Protein AF-A0A5C7N2Y9-F1 (afdb_monomer_lite)

Secondary structure (DSSP, 8-state):
-PPP--HHHHHHHHHHHHHHTTS-HHHHHHHHHHHHHHHHHHHHT--EEEE--BGGGTB-SEEEEHHHHHHHHT------TTS-HHHHHHHHHHHH--S------HHHHHHHHHHTTPEEEEEEE-SS-EEEEEE-

Sequence (136 aa):
MYKQKAPVREFVDDYVREKIAGMDYETAMAQCRQITELGKALSEQNIKLQIPAVDVLQIPEGEYDLQRFVYHFFAKIFWNNEFSFEDNAVINYDWYHPQDCTRHTIEEVRDWFTQNGLTINHEFVDFYGITVKGTF

pLDDT: mean 88.42, std 12.55, range [43.03, 98.38]

Structure (mmCIF, N/CA/C/O backbone):
data_AF-A0A5C7N2Y9-F1
#
_entry.id   AF-A0A5C7N2Y9-F1
#
loop_
_atom_site.group_PDB
_atom_site.id
_atom_site.type_symbol
_atom_site.label_atom_id
_atom_site.label_alt_id
_atom_site.label_comp_id
_atom_site.label_asym_id
_atom_site.label_entity_id
_atom_site.label_seq_id
_atom_site.pdbx_PDB_ins_code
_atom_site.Cartn_x
_atom_site.Cartn_y
_atom_site.Cartn_z
_atom_site.occupancy
_atom_site.B_iso_or_equiv
_atom_site.auth_seq_id
_atom_site.auth_comp_id
_atom_site.auth_asym_id
_atom_site.auth_atom_id
_atom_site.pdbx_PDB_model_num
ATOM 1 N N . MET A 1 1 ? 11.981 -8.379 -7.380 1.00 43.03 1 MET A N 1
ATOM 2 C CA . MET A 1 1 ? 10.714 -8.895 -7.961 1.00 43.03 1 MET A CA 1
ATOM 3 C C . MET A 1 1 ? 9.734 -9.134 -6.827 1.00 43.03 1 MET A C 1
ATOM 5 O O . MET A 1 1 ? 10.212 -9.541 -5.787 1.00 43.03 1 MET A O 1
ATOM 9 N N . TYR A 1 2 ? 8.436 -8.855 -6.967 1.00 43.50 2 TYR A N 1
ATOM 10 C CA . TYR A 1 2 ? 7.464 -8.929 -5.856 1.00 43.50 2 TYR A CA 1
ATOM 11 C C . TYR A 1 2 ? 6.733 -10.286 -5.788 1.00 43.50 2 TYR A C 1
ATOM 13 O O . TYR A 1 2 ? 6.445 -10.868 -6.830 1.00 43.50 2 TYR A O 1
ATOM 21 N N . LYS A 1 3 ? 6.392 -10.759 -4.578 1.00 47.62 3 LYS A N 1
ATOM 22 C CA . LYS A 1 3 ? 5.547 -11.948 -4.329 1.00 47.62 3 LYS A CA 1
ATOM 23 C C . LYS A 1 3 ? 4.065 -11.672 -4.638 1.00 47.62 3 LYS A C 1
ATOM 25 O O . LYS A 1 3 ? 3.596 -10.560 -4.391 1.00 47.62 3 LYS A O 1
ATOM 30 N N . GLN A 1 4 ? 3.335 -12.695 -5.097 1.00 53.53 4 GLN A N 1
ATOM 31 C CA . GLN A 1 4 ? 1.882 -12.647 -5.303 1.00 53.53 4 GLN A CA 1
ATOM 32 C C . GLN A 1 4 ? 1.142 -12.376 -3.976 1.00 53.53 4 GLN A C 1
ATOM 34 O O . GLN A 1 4 ? 1.381 -13.057 -2.972 1.00 53.53 4 GLN A O 1
ATOM 39 N N . LYS A 1 5 ? 0.291 -11.348 -3.953 1.00 62.28 5 LYS A N 1
ATOM 40 C CA . LYS A 1 5 ? -0.485 -10.897 -2.783 1.00 62.28 5 LYS A CA 1
ATOM 41 C C . LYS A 1 5 ? -1.933 -11.392 -2.848 1.00 62.28 5 LYS A C 1
ATOM 43 O O . LYS A 1 5 ? -2.341 -12.017 -3.820 1.00 62.28 5 LYS A O 1
ATOM 48 N N . ALA A 1 6 ? -2.718 -11.069 -1.814 1.00 72.25 6 ALA A N 1
ATOM 49 C CA . ALA A 1 6 ? -4.160 -11.300 -1.815 1.00 72.25 6 ALA A CA 1
ATOM 50 C C . ALA A 1 6 ? -4.801 -10.720 -3.097 1.00 72.25 6 ALA A C 1
ATOM 52 O O . ALA A 1 6 ? -4.480 -9.587 -3.472 1.00 72.25 6 ALA A O 1
ATOM 53 N N . PRO A 1 7 ? -5.717 -11.449 -3.758 1.00 78.06 7 PRO A N 1
ATOM 54 C CA . PRO A 1 7 ? -6.189 -11.109 -5.103 1.00 78.06 7 PRO A CA 1
ATOM 55 C C . PRO A 1 7 ? -6.848 -9.726 -5.190 1.00 78.06 7 PRO A C 1
ATOM 57 O O . PRO A 1 7 ? -6.655 -9.003 -6.165 1.00 78.06 7 PRO A O 1
ATOM 60 N N . VAL A 1 8 ? -7.577 -9.316 -4.146 1.00 87.12 8 VAL A N 1
ATOM 61 C CA . VAL A 1 8 ? -8.203 -7.982 -4.086 1.00 87.12 8 VAL A CA 1
ATOM 62 C C . VAL A 1 8 ? -7.149 -6.883 -4.036 1.00 87.12 8 VAL A C 1
ATOM 64 O O . VAL A 1 8 ? -7.285 -5.867 -4.712 1.00 87.12 8 VAL A O 1
ATOM 67 N N . ARG A 1 9 ? -6.073 -7.100 -3.274 1.00 87.19 9 ARG A N 1
ATOM 68 C CA . ARG A 1 9 ? -4.974 -6.148 -3.197 1.00 87.19 9 ARG A CA 1
ATOM 69 C C . ARG A 1 9 ? -4.336 -5.941 -4.561 1.00 87.19 9 ARG A C 1
ATOM 71 O O . ARG A 1 9 ? -4.194 -4.801 -4.982 1.00 87.19 9 ARG A O 1
ATOM 78 N N . GLU A 1 10 ? -3.950 -7.011 -5.242 1.00 85.38 10 GLU A N 1
ATOM 79 C CA . GLU A 1 10 ? -3.300 -6.877 -6.550 1.00 85.38 10 GLU A CA 1
ATOM 80 C C . GLU A 1 10 ? -4.172 -6.100 -7.532 1.00 85.38 10 GLU A C 1
ATOM 82 O O . GLU A 1 10 ? -3.693 -5.149 -8.143 1.00 85.38 10 GLU A O 1
ATOM 87 N N . PHE A 1 11 ? -5.466 -6.423 -7.583 1.00 90.50 11 PHE A N 1
ATOM 88 C CA . PHE A 1 11 ? -6.423 -5.718 -8.426 1.00 90.50 11 PHE A CA 1
ATOM 89 C C . PHE A 1 11 ? -6.460 -4.207 -8.154 1.00 90.50 11 PHE A C 1
ATOM 91 O O . PHE A 1 11 ? -6.369 -3.409 -9.085 1.00 90.50 11 PHE A O 1
ATOM 98 N N . VAL A 1 12 ? -6.580 -3.795 -6.888 1.00 92.75 12 VAL A N 1
ATOM 99 C CA . VAL A 1 12 ? -6.643 -2.366 -6.550 1.00 92.75 12 VAL A CA 1
ATOM 100 C C . VAL A 1 12 ? -5.298 -1.683 -6.782 1.00 92.75 12 VAL A C 1
ATOM 102 O O . VAL A 1 12 ? -5.272 -0.574 -7.311 1.00 92.75 12 VAL A O 1
ATOM 105 N N . ASP A 1 13 ? -4.184 -2.328 -6.422 1.00 90.56 13 ASP A N 1
ATOM 106 C CA . ASP A 1 13 ? -2.853 -1.752 -6.626 1.00 90.56 13 ASP A CA 1
ATOM 107 C C . ASP A 1 13 ? -2.569 -1.517 -8.116 1.00 90.56 13 ASP A C 1
ATOM 109 O O . ASP A 1 13 ? -1.966 -0.503 -8.476 1.00 90.56 13 ASP A O 1
ATOM 113 N N . ASP A 1 14 ? -2.997 -2.445 -8.972 1.00 89.88 14 ASP A N 1
ATOM 114 C CA . ASP A 1 14 ? -2.825 -2.354 -10.419 1.00 89.88 14 ASP A CA 1
ATOM 115 C C . ASP A 1 14 ? -3.768 -1.296 -11.013 1.00 89.88 14 ASP A C 1
ATOM 117 O O . ASP A 1 14 ? -3.303 -0.442 -11.766 1.00 89.88 14 ASP A O 1
ATOM 121 N N . TYR A 1 15 ? -5.029 -1.228 -10.565 1.00 92.69 15 TYR A N 1
ATOM 122 C CA . TYR A 1 15 ? -5.953 -0.146 -10.932 1.00 92.69 15 TYR A CA 1
ATOM 123 C C . TYR A 1 15 ? -5.389 1.243 -10.598 1.00 92.69 15 TYR A C 1
ATOM 125 O O . TYR A 1 15 ? -5.411 2.147 -11.433 1.00 92.69 15 TYR A O 1
ATOM 133 N N . VAL A 1 16 ? -4.872 1.437 -9.380 1.00 92.25 16 VAL A N 1
ATOM 134 C CA . VAL A 1 16 ? -4.304 2.729 -8.964 1.00 92.25 16 VAL A CA 1
ATOM 135 C C . VAL A 1 16 ? -3.055 3.053 -9.787 1.00 92.25 16 VAL A C 1
ATOM 137 O O . VAL A 1 16 ? -2.925 4.178 -10.273 1.00 92.25 16 VAL A O 1
ATOM 140 N N . ARG A 1 17 ? -2.166 2.074 -10.010 1.00 89.81 17 ARG A N 1
ATOM 141 C CA . ARG A 1 17 ? -0.961 2.258 -10.836 1.00 89.81 17 ARG A CA 1
ATOM 142 C C . ARG A 1 17 ? -1.310 2.661 -12.264 1.00 89.81 17 ARG A C 1
ATOM 144 O O . ARG A 1 17 ? -0.746 3.627 -12.760 1.00 89.81 17 ARG A O 1
ATOM 151 N N . GLU A 1 18 ? -2.265 1.993 -12.905 1.00 90.12 18 GLU A N 1
ATOM 152 C CA . GLU A 1 18 ? -2.711 2.335 -14.262 1.00 90.12 18 GLU A CA 1
ATOM 153 C C . GLU A 1 18 ? -3.224 3.777 -14.372 1.00 90.12 18 GLU A C 1
ATOM 155 O O . GLU A 1 18 ? -3.046 4.424 -15.404 1.00 90.12 18 GLU A O 1
ATOM 160 N N . LYS A 1 19 ? -3.848 4.307 -13.313 1.00 90.19 19 LYS A N 1
ATOM 161 C CA . LYS A 1 19 ? -4.333 5.693 -13.289 1.00 90.19 19 LYS A CA 1
ATOM 162 C C . LYS A 1 19 ? -3.225 6.711 -13.051 1.00 90.19 19 LYS A C 1
ATOM 164 O O . LYS A 1 19 ? -3.315 7.805 -13.600 1.00 90.19 19 LYS A O 1
ATOM 169 N N . ILE A 1 20 ? -2.215 6.374 -12.252 1.00 87.25 20 ILE A N 1
ATOM 170 C CA . ILE A 1 20 ? -1.177 7.321 -11.819 1.00 87.25 20 ILE A CA 1
ATOM 171 C C . ILE A 1 20 ? 0.061 7.290 -12.728 1.00 87.25 20 ILE A C 1
ATOM 173 O O . ILE A 1 20 ? 0.682 8.327 -12.926 1.00 87.25 20 ILE A O 1
ATOM 177 N N . ALA A 1 21 ? 0.403 6.149 -13.333 1.00 82.25 21 ALA A N 1
ATOM 178 C CA . ALA A 1 21 ? 1.665 5.954 -14.057 1.00 82.25 21 ALA A CA 1
ATOM 179 C C . ALA A 1 21 ? 1.887 6.912 -15.244 1.00 82.25 21 ALA A C 1
ATOM 181 O O . ALA A 1 21 ? 3.030 7.157 -15.622 1.00 82.25 21 ALA A O 1
ATOM 182 N N . GLY A 1 22 ? 0.814 7.438 -15.845 1.00 82.31 22 GLY A N 1
ATOM 183 C CA . GLY A 1 22 ? 0.882 8.398 -16.954 1.00 82.31 22 GLY A CA 1
ATOM 184 C C . GLY A 1 22 ? 0.771 9.871 -16.545 1.00 82.31 22 GLY A C 1
ATOM 185 O O . GLY A 1 22 ? 0.776 10.735 -17.421 1.00 82.31 22 GLY A O 1
ATOM 186 N N . MET A 1 23 ? 0.606 10.166 -15.254 1.00 89.19 23 MET A N 1
ATOM 187 C CA . MET A 1 23 ? 0.465 11.533 -14.747 1.00 89.19 23 MET A CA 1
ATOM 188 C C . MET A 1 23 ? 1.831 12.213 -14.605 1.00 89.19 23 MET A C 1
ATOM 190 O O . MET A 1 23 ? 2.848 11.553 -14.405 1.00 89.19 23 MET A O 1
ATOM 194 N N . ASP A 1 24 ? 1.863 13.545 -14.677 1.00 90.69 24 ASP A N 1
ATOM 195 C CA . ASP A 1 24 ? 3.041 14.297 -14.252 1.00 90.69 24 ASP A CA 1
ATOM 196 C C . ASP A 1 24 ? 3.221 14.212 -12.726 1.00 90.69 24 ASP A C 1
ATOM 198 O O . ASP A 1 24 ? 2.286 13.889 -11.987 1.00 90.69 24 ASP A O 1
ATOM 202 N N . TYR A 1 25 ? 4.429 14.534 -12.261 1.00 87.25 25 TYR A N 1
ATOM 203 C CA . TYR A 1 25 ? 4.809 14.435 -10.853 1.00 87.25 25 TYR A CA 1
ATOM 204 C C . TYR A 1 25 ? 3.825 15.135 -9.903 1.00 87.25 25 TYR A C 1
ATOM 206 O O . TYR A 1 25 ? 3.415 14.537 -8.910 1.00 87.25 25 TYR A O 1
ATOM 214 N N . GLU A 1 26 ? 3.412 16.372 -10.197 1.00 91.44 26 GLU A N 1
ATOM 215 C CA . GLU A 1 26 ? 2.554 17.144 -9.289 1.00 91.44 26 GLU A CA 1
ATOM 216 C C . GLU A 1 26 ? 1.147 16.549 -9.218 1.00 91.44 26 GLU A C 1
ATOM 218 O O . GLU A 1 26 ? 0.580 16.397 -8.131 1.00 91.44 26 GLU A O 1
ATOM 223 N N . THR A 1 27 ? 0.601 16.139 -10.365 1.00 93.19 27 THR A N 1
ATOM 224 C CA . THR A 1 27 ? -0.708 15.480 -10.423 1.00 93.19 27 THR A CA 1
ATOM 225 C C . THR A 1 27 ? -0.685 14.127 -9.705 1.00 93.19 27 THR A C 1
ATOM 227 O O . THR A 1 27 ? -1.575 13.837 -8.901 1.00 93.19 27 THR A O 1
ATOM 230 N N . ALA A 1 28 ? 0.347 13.313 -9.933 1.00 92.75 28 ALA A N 1
ATOM 231 C CA . ALA A 1 28 ? 0.524 12.024 -9.271 1.00 92.75 28 ALA A CA 1
ATOM 232 C C . ALA A 1 28 ? 0.700 12.178 -7.751 1.00 92.75 28 ALA A C 1
ATOM 234 O O . ALA A 1 28 ? 0.058 11.464 -6.974 1.00 92.75 28 ALA A O 1
ATOM 235 N N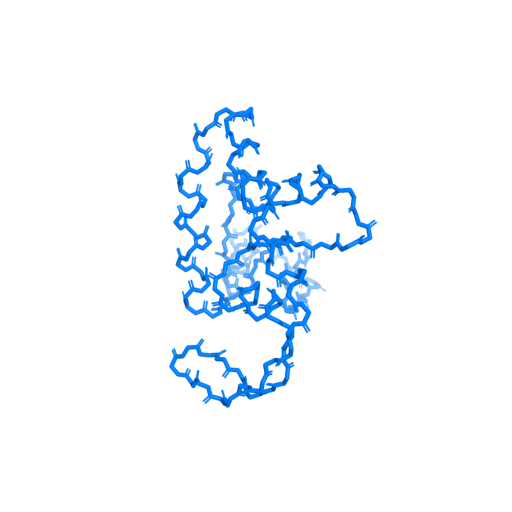 . MET A 1 29 ? 1.504 13.148 -7.309 1.00 94.81 29 MET A N 1
ATOM 236 C CA . MET A 1 29 ? 1.667 13.475 -5.892 1.00 94.81 29 MET A CA 1
ATOM 237 C C . MET A 1 29 ? 0.355 13.930 -5.258 1.00 94.81 29 MET A C 1
ATOM 239 O O . MET A 1 29 ? 0.050 13.518 -4.140 1.00 94.81 29 MET A O 1
ATOM 243 N N . ALA A 1 30 ? -0.463 14.724 -5.955 1.00 96.00 30 ALA A N 1
ATOM 244 C CA . ALA A 1 30 ? -1.776 15.126 -5.453 1.00 96.00 30 ALA A CA 1
ATOM 245 C C . ALA A 1 30 ? -2.698 13.918 -5.201 1.00 96.00 30 ALA A C 1
ATOM 247 O O . ALA A 1 30 ? -3.359 13.869 -4.163 1.00 96.00 30 ALA A O 1
ATOM 248 N N . GLN A 1 31 ? -2.697 12.915 -6.088 1.00 96.06 31 GLN A N 1
ATOM 249 C CA . GLN A 1 31 ? -3.424 11.657 -5.858 1.00 96.06 31 GLN A CA 1
ATOM 250 C C . GLN A 1 31 ? -2.841 10.884 -4.665 1.00 96.06 31 GLN A C 1
ATOM 252 O O . GLN A 1 31 ? -3.578 10.410 -3.801 1.00 96.06 31 GLN A O 1
ATOM 257 N N . CYS A 1 32 ? -1.513 10.803 -4.563 1.00 95.50 32 CYS A N 1
ATOM 258 C CA . CYS A 1 32 ? -0.848 10.084 -3.475 1.00 95.50 32 CYS A CA 1
ATOM 259 C C . CYS A 1 32 ? -1.077 10.736 -2.105 1.00 95.50 32 CYS A C 1
ATOM 261 O O . CYS A 1 32 ? -1.228 10.024 -1.117 1.00 95.50 32 CYS A O 1
ATOM 263 N N . ARG A 1 33 ? -1.200 12.067 -2.034 1.00 97.69 33 ARG A N 1
ATOM 264 C CA . ARG A 1 33 ? -1.604 12.781 -0.810 1.00 97.69 33 ARG 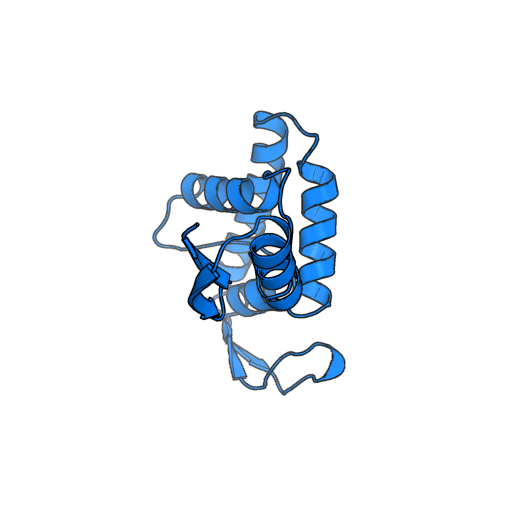A CA 1
ATOM 265 C C . ARG A 1 33 ? -3.013 12.398 -0.360 1.00 97.69 33 ARG A C 1
ATOM 267 O O . ARG A 1 33 ? -3.220 12.189 0.830 1.00 97.69 33 ARG A O 1
ATOM 274 N N . GLN A 1 34 ? -3.957 12.230 -1.287 1.00 97.81 34 GLN A N 1
ATOM 275 C CA . GLN A 1 34 ? -5.310 11.764 -0.951 1.00 97.81 34 GLN A CA 1
ATOM 276 C C . GLN A 1 34 ? -5.298 10.319 -0.428 1.00 97.81 34 GLN A C 1
ATOM 278 O O . GLN A 1 34 ? -5.979 9.999 0.545 1.00 97.81 34 GLN A O 1
ATOM 283 N N . ILE A 1 35 ? -4.474 9.450 -1.024 1.00 96.94 35 ILE A N 1
ATOM 284 C CA . ILE A 1 35 ? -4.249 8.080 -0.532 1.00 96.94 35 ILE A CA 1
ATOM 285 C C . ILE A 1 35 ? -3.656 8.104 0.886 1.00 96.94 35 ILE A C 1
ATOM 287 O O . ILE A 1 35 ? -4.103 7.352 1.756 1.00 96.94 35 ILE A O 1
ATOM 291 N N . THR A 1 36 ? -2.687 8.985 1.143 1.00 97.88 36 THR A N 1
ATOM 292 C CA . THR A 1 36 ? -2.107 9.190 2.477 1.00 97.88 36 THR A CA 1
ATOM 293 C C . THR A 1 36 ? -3.145 9.673 3.481 1.00 97.88 36 THR A C 1
ATOM 295 O O . THR A 1 36 ? -3.179 9.177 4.605 1.00 97.88 36 THR A O 1
ATOM 298 N N . GLU A 1 37 ? -4.015 10.604 3.092 1.00 98.38 37 GLU A N 1
ATOM 299 C CA . GLU A 1 37 ? -5.084 11.110 3.953 1.00 98.38 37 GLU A CA 1
ATOM 300 C C . GLU A 1 37 ? -6.074 10.005 4.340 1.00 98.38 37 GLU A C 1
ATOM 302 O O . GLU A 1 37 ? -6.431 9.888 5.512 1.00 98.38 37 GLU A O 1
ATOM 307 N N . LEU A 1 38 ? -6.423 9.116 3.404 1.00 98.25 38 LEU A N 1
ATOM 308 C CA . LEU A 1 38 ? -7.203 7.914 3.706 1.00 98.25 38 LEU A CA 1
ATOM 309 C C . LEU A 1 38 ? -6.472 6.991 4.696 1.00 98.25 38 LEU A C 1
ATOM 311 O O . LEU A 1 38 ? -7.072 6.525 5.666 1.00 98.25 38 LEU A O 1
ATOM 315 N N . GLY A 1 39 ? -5.177 6.737 4.477 1.00 97.81 39 GLY A N 1
ATOM 316 C CA . GLY A 1 39 ? -4.353 5.933 5.384 1.00 97.81 39 GLY A CA 1
ATOM 317 C C . GLY A 1 39 ? -4.328 6.502 6.806 1.00 97.81 39 GLY A C 1
ATOM 318 O O . GLY A 1 39 ? -4.570 5.775 7.773 1.00 97.81 39 GLY A O 1
ATOM 319 N N . LYS A 1 40 ? -4.119 7.816 6.929 1.00 98.31 40 LYS A N 1
ATOM 320 C CA . LYS A 1 40 ? -4.153 8.555 8.196 1.00 98.31 40 LYS A CA 1
ATOM 321 C C . LYS A 1 40 ? -5.516 8.448 8.875 1.00 98.31 40 LYS A C 1
ATOM 323 O O . LYS A 1 40 ? -5.580 8.026 10.026 1.00 98.31 40 LYS A O 1
ATOM 328 N N . ALA A 1 41 ? -6.598 8.744 8.154 1.00 98.25 41 ALA A N 1
ATOM 329 C CA . ALA A 1 41 ? -7.958 8.723 8.693 1.00 98.25 41 ALA A CA 1
ATOM 330 C C . ALA A 1 41 ? -8.355 7.342 9.243 1.00 98.25 41 ALA A C 1
ATOM 332 O O . ALA A 1 41 ? -9.001 7.253 10.289 1.00 98.25 41 ALA A O 1
ATOM 333 N N . LEU A 1 42 ? -7.937 6.259 8.572 1.00 98.00 42 LEU A N 1
ATOM 334 C CA . LEU A 1 42 ? -8.136 4.887 9.049 1.00 98.00 42 LEU A CA 1
ATOM 335 C C . LEU A 1 42 ? -7.282 4.573 10.282 1.00 98.00 42 LEU A C 1
ATOM 337 O O . LEU A 1 42 ? -7.750 3.887 11.191 1.00 98.00 42 LEU A O 1
ATOM 341 N N . SER A 1 43 ? -6.038 5.059 10.325 1.00 97.25 43 SER A N 1
ATOM 342 C CA . SER A 1 43 ? -5.142 4.835 11.464 1.00 97.25 43 SER A CA 1
ATOM 343 C C . SER A 1 43 ? -5.627 5.551 12.721 1.00 97.25 43 SER A C 1
ATOM 345 O O . SER A 1 43 ? -5.533 4.996 13.812 1.00 97.25 43 SER A O 1
ATOM 347 N N . GLU A 1 44 ? -6.164 6.762 12.579 1.00 97.50 44 GLU A N 1
ATOM 348 C CA . GLU A 1 44 ? -6.656 7.585 13.690 1.00 97.50 44 GLU A CA 1
ATOM 349 C C . GLU A 1 44 ? -7.885 6.986 14.389 1.00 97.50 44 GLU A C 1
ATOM 351 O O . GLU A 1 44 ? -8.168 7.338 15.535 1.00 97.50 44 GLU A O 1
ATOM 356 N N . GLN A 1 45 ? -8.578 6.029 13.760 1.00 97.56 45 GLN A N 1
ATOM 357 C CA . GLN A 1 45 ? -9.681 5.316 14.411 1.00 97.56 45 GLN A CA 1
ATOM 358 C C . GLN A 1 45 ? -9.212 4.456 15.592 1.00 97.56 45 GLN A C 1
ATOM 360 O O . GLN A 1 45 ? -9.997 4.206 16.500 1.00 97.56 45 GLN A O 1
ATOM 365 N N . ASN A 1 46 ? -7.951 3.998 15.591 1.00 95.44 46 ASN A N 1
ATOM 366 C CA . ASN A 1 46 ? -7.388 3.134 16.639 1.00 95.44 46 ASN A CA 1
ATOM 367 C C . ASN A 1 46 ? -8.244 1.879 16.934 1.00 95.44 46 ASN A C 1
ATOM 369 O O . ASN A 1 46 ? -8.384 1.451 18.079 1.00 95.44 46 ASN A O 1
ATOM 373 N N . ILE A 1 47 ? -8.833 1.287 15.888 1.00 97.94 47 ILE A N 1
ATOM 374 C CA . ILE A 1 47 ? -9.686 0.095 15.987 1.00 97.94 47 ILE A CA 1
ATOM 375 C C . ILE A 1 47 ? -8.855 -1.167 15.745 1.00 97.94 47 ILE A C 1
ATOM 377 O O . ILE A 1 47 ? -8.157 -1.272 14.732 1.00 97.94 47 ILE A O 1
ATOM 381 N N . LYS A 1 48 ? -9.011 -2.149 16.638 1.00 97.81 48 LYS A N 1
ATOM 382 C CA . LYS A 1 48 ? -8.542 -3.529 16.467 1.00 97.81 48 LYS A CA 1
ATOM 383 C C . LYS A 1 48 ? -9.688 -4.403 15.967 1.00 97.81 48 LYS A C 1
ATOM 385 O O . LYS A 1 48 ? -10.789 -4.367 16.513 1.00 97.81 48 LYS A O 1
ATOM 390 N N . LEU A 1 49 ? -9.430 -5.174 14.922 1.00 97.25 49 LEU A N 1
ATOM 391 C CA . LEU A 1 49 ? -10.381 -6.071 14.281 1.00 97.25 49 LEU A CA 1
ATOM 392 C C . LEU A 1 49 ? -10.015 -7.511 14.617 1.00 97.25 49 LEU A C 1
ATOM 394 O O . LEU A 1 49 ? -8.863 -7.890 14.439 1.00 97.25 49 LEU A O 1
ATOM 398 N N . GLN A 1 50 ? -11.000 -8.305 15.034 1.00 98.00 50 GLN A N 1
ATOM 399 C CA . GLN A 1 50 ? -10.877 -9.760 15.095 1.00 98.00 50 GLN A CA 1
ATOM 400 C C . GLN A 1 50 ? -11.490 -10.336 13.825 1.00 98.00 50 GLN A C 1
ATOM 402 O O . GLN A 1 50 ? -12.704 -10.244 13.627 1.00 98.00 50 GLN A O 1
ATOM 407 N N . ILE A 1 51 ? -10.649 -10.862 12.940 1.00 97.56 51 ILE A N 1
ATOM 408 C CA . ILE A 1 51 ? -11.059 -11.315 11.612 1.00 97.56 51 ILE A CA 1
ATOM 409 C C . ILE A 1 51 ? -10.899 -12.835 11.539 1.00 97.56 51 ILE A C 1
ATOM 411 O O . ILE A 1 51 ? -9.801 -13.324 11.802 1.00 97.56 51 ILE A O 1
ATOM 415 N N . PRO A 1 52 ? -11.953 -13.594 11.186 1.00 97.06 52 PRO A N 1
ATOM 416 C CA . PRO A 1 52 ? -11.820 -15.019 10.905 1.00 97.06 52 PRO A CA 1
ATOM 417 C C . PRO A 1 52 ? -11.084 -15.240 9.578 1.00 97.06 52 PRO A C 1
ATOM 419 O O . PRO A 1 52 ? -11.032 -14.348 8.731 1.00 97.06 52 PRO A O 1
ATOM 422 N N . ALA A 1 53 ? -10.573 -16.451 9.358 1.00 96.56 53 ALA A N 1
ATOM 423 C CA . ALA A 1 53 ? -9.990 -16.806 8.069 1.00 96.56 53 ALA A CA 1
ATOM 424 C C . ALA A 1 53 ? -11.032 -16.690 6.939 1.00 96.56 53 ALA A C 1
ATOM 426 O O . ALA A 1 53 ? -12.163 -17.166 7.060 1.00 96.56 53 ALA A O 1
ATOM 427 N N . VAL A 1 54 ? -10.638 -16.067 5.828 1.00 94.94 54 VAL A N 1
ATOM 428 C CA . VAL A 1 54 ? -11.436 -15.950 4.602 1.00 94.94 54 VAL A CA 1
ATOM 429 C C . VAL A 1 54 ? -10.608 -16.462 3.428 1.00 94.94 54 VAL A C 1
ATOM 431 O O . VAL A 1 54 ? -9.916 -15.700 2.749 1.00 94.94 54 VAL A O 1
ATOM 434 N N . ASP A 1 55 ? -10.701 -17.768 3.176 1.00 91.38 55 ASP A N 1
ATOM 435 C CA . ASP A 1 55 ? -9.850 -18.482 2.214 1.00 91.38 55 ASP A CA 1
ATOM 436 C C . ASP A 1 55 ? -9.935 -17.918 0.791 1.00 91.38 55 ASP A C 1
ATOM 438 O O . ASP A 1 55 ? -8.912 -17.724 0.136 1.00 91.38 55 ASP A O 1
ATOM 442 N N . VAL A 1 56 ? -11.142 -17.582 0.318 1.00 90.00 56 VAL A N 1
ATOM 443 C CA . VAL A 1 56 ? -11.349 -17.040 -1.040 1.00 90.00 56 VAL A CA 1
ATOM 444 C C . VAL A 1 56 ? -10.647 -15.695 -1.254 1.00 90.00 56 VAL A C 1
ATOM 446 O O . VAL A 1 56 ? -10.250 -15.372 -2.371 1.00 90.00 56 VAL A O 1
ATOM 449 N N . LEU A 1 57 ? -10.465 -14.920 -0.181 1.00 88.25 57 LEU A N 1
ATOM 450 C CA . LEU A 1 57 ? -9.746 -13.645 -0.201 1.00 88.25 57 LEU A CA 1
ATOM 451 C C . LEU A 1 57 ? -8.287 -13.789 0.247 1.00 88.25 57 LEU A C 1
ATOM 453 O O . LEU A 1 57 ? -7.556 -12.800 0.230 1.00 88.25 57 LEU A O 1
ATOM 457 N N . GLN A 1 58 ? -7.867 -14.998 0.634 1.00 91.06 58 GLN A N 1
ATOM 458 C CA . GLN A 1 58 ? -6.549 -15.290 1.199 1.00 91.06 58 GLN A CA 1
ATOM 459 C C . GLN A 1 58 ? -6.234 -14.433 2.435 1.00 91.06 58 GLN A C 1
ATOM 461 O O . GLN A 1 58 ? -5.105 -13.976 2.626 1.00 91.06 58 GLN A O 1
ATOM 466 N N . ILE A 1 59 ? -7.246 -14.195 3.272 1.00 94.06 59 ILE A N 1
ATOM 467 C CA . ILE A 1 59 ? -7.107 -13.450 4.525 1.00 94.06 59 ILE A CA 1
ATOM 468 C C . ILE A 1 59 ? -6.992 -14.471 5.663 1.00 94.06 59 ILE A C 1
ATOM 470 O O . ILE A 1 59 ? -7.947 -15.216 5.885 1.00 94.06 59 ILE A O 1
ATOM 474 N N . PRO A 1 60 ? -5.854 -14.550 6.371 1.00 93.50 60 PRO A N 1
ATOM 475 C CA . PRO A 1 60 ? -5.726 -15.423 7.528 1.00 93.50 60 PRO A CA 1
ATOM 476 C C . PRO A 1 60 ? -6.544 -14.903 8.714 1.00 93.50 60 PRO A C 1
ATOM 478 O O . PRO A 1 60 ? -6.837 -13.712 8.815 1.00 93.50 60 PRO A O 1
ATOM 481 N N . GLU A 1 61 ? -6.898 -15.812 9.621 1.00 97.31 61 GLU A N 1
ATOM 482 C CA . GLU A 1 61 ? -7.458 -15.433 10.917 1.00 97.31 61 GLU A CA 1
ATOM 483 C C . GLU A 1 61 ? -6.427 -14.633 11.721 1.00 97.31 61 GLU A C 1
ATOM 485 O O . GLU A 1 61 ? -5.238 -14.971 11.738 1.00 97.31 61 GLU A O 1
ATOM 490 N N . GLY A 1 62 ? -6.879 -13.588 12.410 1.00 97.06 62 GLY A N 1
ATOM 491 C CA . GLY A 1 62 ? -6.017 -12.831 13.303 1.00 97.06 62 GLY A CA 1
ATOM 492 C C . GLY A 1 62 ? -6.608 -11.517 13.789 1.00 97.06 62 GLY A C 1
ATOM 493 O O . GLY A 1 62 ? -7.702 -11.099 13.399 1.00 97.06 62 GLY A O 1
ATOM 494 N N . GLU A 1 63 ? -5.823 -10.857 14.638 1.00 98.00 63 GLU A N 1
ATOM 495 C CA . GLU A 1 63 ? -6.077 -9.493 15.079 1.00 98.00 63 GLU A CA 1
ATOM 496 C C . GLU A 1 63 ? -5.315 -8.502 14.192 1.00 98.00 63 GLU A C 1
ATOM 498 O O . GLU A 1 63 ? -4.108 -8.642 13.975 1.00 98.00 63 GLU A O 1
ATOM 503 N N . TYR A 1 64 ? -6.005 -7.468 13.713 1.00 97.38 64 TYR A N 1
ATOM 504 C CA . TYR A 1 64 ? -5.418 -6.439 12.855 1.00 97.38 64 TYR A CA 1
ATOM 505 C C . TYR A 1 64 ? -5.819 -5.037 13.306 1.00 97.38 64 TYR A C 1
ATOM 507 O O . TYR A 1 64 ? -6.970 -4.799 13.666 1.00 97.38 64 TYR A O 1
ATOM 515 N N . ASP A 1 65 ? -4.910 -4.068 13.201 1.00 97.88 65 ASP A N 1
ATOM 516 C CA . ASP A 1 65 ? -5.308 -2.657 13.169 1.00 97.88 65 ASP A CA 1
ATOM 517 C C . ASP A 1 65 ? -6.116 -2.372 11.900 1.00 97.88 65 ASP A C 1
ATOM 519 O O . ASP A 1 65 ? -5.752 -2.850 10.825 1.00 97.88 65 ASP A O 1
ATOM 523 N N . LEU A 1 66 ? -7.164 -1.547 11.992 1.00 97.75 66 LEU A N 1
ATOM 524 C CA . LEU A 1 66 ? -8.032 -1.209 10.855 1.00 97.75 66 LEU A CA 1
ATOM 525 C C . LEU A 1 66 ? -7.241 -0.754 9.619 1.00 97.75 66 LEU A C 1
ATOM 527 O O . LEU A 1 66 ? -7.429 -1.286 8.524 1.00 97.75 66 LEU A O 1
ATOM 531 N N . GLN A 1 67 ? -6.322 0.199 9.790 1.00 97.44 67 GLN A N 1
ATOM 532 C CA . GLN A 1 67 ? -5.490 0.683 8.687 1.00 97.44 67 GLN A CA 1
ATOM 533 C C . GLN A 1 67 ? -4.610 -0.433 8.117 1.00 97.44 67 GLN A C 1
ATOM 535 O O . GLN A 1 67 ? -4.496 -0.551 6.898 1.00 97.44 67 GLN A O 1
ATOM 540 N N . ARG A 1 68 ? -4.028 -1.283 8.975 1.00 95.88 68 ARG A N 1
ATOM 541 C CA . ARG A 1 68 ? -3.160 -2.389 8.548 1.00 95.88 68 ARG A CA 1
ATOM 542 C C . ARG A 1 68 ? -3.942 -3.468 7.820 1.00 95.88 68 ARG A C 1
ATOM 544 O O . ARG A 1 68 ? -3.455 -3.981 6.822 1.00 95.88 68 ARG A O 1
ATOM 551 N N . PHE A 1 69 ? -5.164 -3.756 8.246 1.00 96.81 69 PHE A N 1
ATOM 552 C CA . PHE A 1 69 ? -6.052 -4.689 7.568 1.00 96.81 69 PHE A CA 1
ATOM 553 C C . PHE A 1 69 ? -6.311 -4.255 6.118 1.00 96.81 69 PHE A C 1
ATOM 555 O O . PHE A 1 69 ? -6.039 -5.002 5.175 1.00 96.81 69 PHE A O 1
ATOM 562 N N . VAL A 1 70 ? -6.721 -3.000 5.919 1.00 96.69 70 VAL A N 1
ATOM 563 C CA . VAL A 1 70 ? -6.922 -2.437 4.575 1.00 96.69 70 VAL A CA 1
ATOM 564 C C . VAL A 1 70 ? -5.594 -2.387 3.800 1.00 96.69 70 VAL A C 1
ATOM 566 O O . VAL A 1 70 ? -5.526 -2.805 2.640 1.00 96.69 70 VAL A O 1
ATOM 569 N N . TYR A 1 71 ? -4.505 -1.981 4.463 1.00 94.94 71 TYR A N 1
ATOM 570 C CA . TYR A 1 71 ? -3.158 -1.937 3.892 1.00 94.94 71 TYR A CA 1
ATOM 571 C C . TYR A 1 71 ? -2.559 -3.308 3.556 1.00 94.94 71 TYR A C 1
ATOM 573 O O . TYR A 1 71 ? -1.643 -3.364 2.742 1.00 94.94 71 TYR A O 1
ATOM 581 N N . HIS A 1 72 ? -3.022 -4.423 4.107 1.00 92.88 72 HIS A N 1
ATOM 582 C CA . HIS A 1 72 ? -2.494 -5.745 3.759 1.00 92.88 72 HIS A CA 1
ATOM 583 C C . HIS A 1 72 ? -3.330 -6.427 2.681 1.00 92.88 72 HIS A C 1
ATOM 585 O O . HIS A 1 72 ? -2.762 -6.990 1.745 1.00 92.88 72 HIS A O 1
ATOM 591 N N . PHE A 1 73 ? -4.655 -6.302 2.753 1.00 94.75 73 PHE A N 1
ATOM 592 C CA . PHE A 1 73 ? -5.554 -7.132 1.950 1.00 94.75 73 PHE A CA 1
ATOM 593 C C . PHE A 1 73 ? -6.287 -6.383 0.833 1.00 94.75 73 PHE A C 1
ATOM 595 O O . PHE A 1 73 ? -6.779 -7.032 -0.085 1.00 94.75 73 PHE A O 1
ATOM 602 N N . PHE A 1 74 ? -6.310 -5.041 0.850 1.00 94.81 74 PHE A N 1
ATOM 603 C CA . PHE A 1 74 ? -7.139 -4.262 -0.081 1.00 94.81 74 PHE A CA 1
ATOM 604 C C . PHE A 1 74 ? -6.368 -3.257 -0.935 1.00 94.81 74 PHE A C 1
ATOM 606 O O . PHE A 1 74 ? -6.557 -3.269 -2.138 1.00 94.81 74 PHE A O 1
ATOM 613 N N . ALA A 1 75 ? -5.493 -2.410 -0.379 1.00 94.12 75 ALA A N 1
ATOM 614 C CA . ALA A 1 75 ? -4.784 -1.388 -1.174 1.00 94.12 75 ALA A CA 1
ATOM 615 C C . ALA A 1 75 ? -3.490 -0.900 -0.506 1.00 94.12 75 ALA A C 1
ATOM 617 O O . A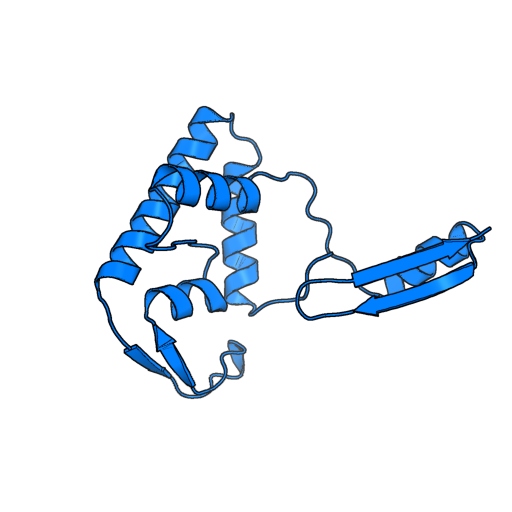LA A 1 75 ? -3.400 -0.886 0.722 1.00 94.12 75 ALA A O 1
ATOM 618 N N . LYS A 1 76 ? -2.465 -0.485 -1.270 1.00 91.81 76 LYS A N 1
ATOM 619 C CA . LYS A 1 76 ? -1.261 0.189 -0.731 1.00 91.81 76 LYS A CA 1
ATOM 620 C C . LYS A 1 76 ? -1.630 1.607 -0.286 1.00 91.81 76 LYS A C 1
ATOM 622 O O . LYS A 1 76 ? -1.355 2.578 -0.968 1.00 91.81 76 LYS A O 1
ATOM 627 N N . ILE A 1 77 ? -2.288 1.702 0.863 1.00 94.44 77 ILE A N 1
ATOM 628 C CA . ILE A 1 77 ? -2.668 2.953 1.529 1.00 94.44 77 ILE A CA 1
ATOM 629 C C . ILE A 1 77 ? -1.723 3.224 2.705 1.00 94.44 77 ILE A C 1
ATOM 631 O O . ILE A 1 77 ? -2.096 3.077 3.870 1.00 94.44 77 ILE A O 1
ATOM 635 N N . PHE A 1 78 ? -0.451 3.500 2.414 1.00 96.00 78 PHE A N 1
ATOM 636 C CA . PHE A 1 78 ? 0.579 3.593 3.445 1.00 96.00 78 PHE A CA 1
ATOM 637 C C . PHE A 1 78 ? 0.304 4.718 4.443 1.00 96.00 78 PHE A C 1
ATOM 639 O O . PHE A 1 78 ? -0.035 5.835 4.054 1.00 96.00 78 PHE A O 1
ATOM 646 N N . TRP A 1 79 ? 0.519 4.407 5.720 1.00 97.56 79 TRP A N 1
ATOM 647 C CA . TRP A 1 79 ? 0.604 5.380 6.796 1.00 97.56 79 TRP A CA 1
ATOM 648 C C . TRP A 1 79 ? 1.528 4.867 7.910 1.00 97.56 79 TRP A C 1
ATOM 650 O O . TRP A 1 79 ? 1.505 3.682 8.279 1.00 97.56 79 TRP A O 1
ATOM 660 N N . ASN A 1 80 ? 2.336 5.773 8.452 1.00 95.75 80 ASN A N 1
ATOM 661 C CA . ASN A 1 80 ? 3.123 5.611 9.663 1.00 95.75 80 ASN A CA 1
ATOM 662 C C . ASN A 1 80 ? 3.081 6.920 10.470 1.00 95.75 80 ASN A C 1
ATOM 664 O O . ASN A 1 80 ? 3.427 7.980 9.949 1.00 95.75 80 ASN A O 1
ATOM 668 N N . ASN A 1 81 ? 2.700 6.819 11.747 1.00 94.62 81 ASN A N 1
ATOM 669 C CA . ASN A 1 81 ? 2.623 7.946 12.682 1.00 94.62 81 ASN A CA 1
ATOM 670 C C . ASN A 1 81 ? 3.992 8.569 13.001 1.00 94.62 81 ASN A C 1
ATOM 672 O O . ASN A 1 81 ? 4.046 9.690 13.495 1.00 94.62 81 ASN A O 1
ATOM 676 N N . GLU A 1 82 ? 5.089 7.853 12.749 1.00 96.00 82 GLU A N 1
ATOM 677 C CA . GLU A 1 82 ? 6.451 8.352 12.979 1.00 96.00 82 GLU A CA 1
ATOM 678 C C . GLU A 1 82 ? 6.961 9.253 11.845 1.00 96.00 82 GLU A C 1
ATOM 680 O O . GLU A 1 82 ? 7.979 9.925 11.998 1.00 96.00 82 GLU A O 1
ATOM 685 N N . PHE A 1 83 ? 6.278 9.258 10.700 1.00 95.31 83 PHE A N 1
ATOM 686 C CA . PHE A 1 83 ? 6.684 9.998 9.509 1.00 95.31 83 PHE A CA 1
ATOM 687 C C . PHE A 1 83 ? 5.836 11.254 9.334 1.00 95.31 83 PHE A C 1
ATOM 689 O O . PHE A 1 83 ? 4.674 11.304 9.748 1.00 95.31 83 PHE A O 1
ATOM 696 N N . SER A 1 84 ? 6.396 12.273 8.677 1.00 97.56 84 SER A N 1
ATOM 697 C CA . SER A 1 84 ? 5.595 13.433 8.291 1.00 97.56 84 SER A CA 1
ATOM 698 C C . SER A 1 84 ? 4.533 13.035 7.256 1.00 97.56 84 SER A C 1
ATOM 700 O O . SER A 1 84 ? 4.606 11.979 6.620 1.00 97.56 84 SER A O 1
ATOM 702 N N . PHE A 1 85 ? 3.515 13.878 7.072 1.00 97.88 85 PHE A N 1
ATOM 703 C CA . PHE A 1 85 ? 2.485 13.620 6.063 1.00 97.88 85 PHE A CA 1
ATOM 704 C C . PHE A 1 85 ? 3.083 13.490 4.654 1.00 97.88 85 PHE A C 1
ATOM 706 O O . PHE A 1 85 ? 2.726 12.574 3.915 1.00 97.88 85 PHE A O 1
ATOM 713 N N . GLU A 1 86 ? 4.026 14.367 4.300 1.00 97.25 86 GLU A N 1
ATOM 714 C CA . GLU A 1 86 ? 4.667 14.329 2.985 1.00 97.25 86 GLU A CA 1
ATOM 715 C C . GLU A 1 86 ? 5.571 13.104 2.825 1.00 97.25 86 GLU A C 1
ATOM 717 O O . GLU A 1 86 ? 5.525 12.480 1.772 1.00 97.25 86 GLU A O 1
ATOM 722 N N . ASP A 1 87 ? 6.298 12.672 3.862 1.00 96.56 87 ASP A N 1
ATOM 723 C CA . ASP A 1 87 ? 7.092 11.433 3.787 1.00 96.56 87 ASP A CA 1
ATOM 724 C C . ASP A 1 87 ? 6.200 10.215 3.500 1.00 96.56 87 ASP A C 1
ATOM 726 O O . ASP A 1 87 ? 6.524 9.367 2.667 1.00 96.56 87 ASP A O 1
ATOM 730 N N . ASN A 1 88 ? 5.026 10.150 4.136 1.00 97.31 88 ASN A N 1
ATOM 731 C CA . ASN A 1 88 ? 4.034 9.120 3.834 1.00 97.31 88 ASN A CA 1
ATOM 732 C C . ASN A 1 88 ? 3.513 9.224 2.387 1.00 97.31 88 ASN A C 1
ATOM 734 O O . ASN A 1 88 ? 3.360 8.202 1.714 1.00 97.31 88 ASN A O 1
ATOM 738 N N . ALA A 1 89 ? 3.248 10.438 1.890 1.00 96.69 89 ALA A N 1
ATOM 739 C CA . ALA A 1 89 ? 2.797 10.669 0.515 1.00 96.69 89 ALA A CA 1
ATOM 740 C C . ALA A 1 89 ? 3.845 10.284 -0.532 1.00 96.69 89 ALA A C 1
ATOM 742 O O . ALA A 1 89 ? 3.493 9.640 -1.520 1.00 96.69 89 ALA A O 1
ATOM 743 N N . VAL A 1 90 ? 5.118 10.591 -0.286 1.00 94.00 90 VAL A N 1
ATOM 744 C CA . VAL A 1 90 ? 6.233 10.187 -1.150 1.00 94.00 90 VAL A CA 1
ATOM 745 C C . VAL A 1 90 ? 6.356 8.664 -1.207 1.00 94.00 90 VAL A C 1
ATOM 747 O O . VAL A 1 90 ? 6.571 8.124 -2.285 1.00 94.00 90 VAL A O 1
ATOM 750 N N . ILE A 1 91 ? 6.146 7.947 -0.097 1.00 93.44 91 ILE A N 1
ATOM 751 C CA . ILE A 1 91 ? 6.145 6.472 -0.098 1.00 93.44 91 ILE A CA 1
ATOM 752 C C . ILE A 1 91 ? 4.989 5.911 -0.936 1.00 93.44 91 ILE A C 1
ATOM 754 O O . ILE A 1 91 ? 5.186 4.981 -1.717 1.00 93.44 91 ILE A O 1
ATOM 758 N N . ASN A 1 92 ? 3.781 6.473 -0.809 1.00 94.19 92 ASN A N 1
ATOM 759 C CA . ASN A 1 92 ? 2.658 6.070 -1.661 1.00 94.19 92 ASN A CA 1
ATOM 760 C C . ASN A 1 92 ? 2.960 6.344 -3.146 1.00 94.19 92 ASN A C 1
ATOM 762 O O . ASN A 1 92 ? 2.700 5.484 -3.986 1.00 94.19 92 ASN A O 1
ATOM 766 N N . TYR A 1 93 ? 3.575 7.485 -3.463 1.00 92.38 93 TYR A N 1
ATOM 767 C CA . TYR A 1 93 ? 4.016 7.815 -4.818 1.00 92.38 93 TYR A CA 1
ATOM 768 C C . TYR A 1 93 ? 5.057 6.827 -5.350 1.00 92.38 93 TYR A C 1
ATOM 770 O O . TYR A 1 93 ? 4.853 6.248 -6.415 1.00 92.38 93 TYR A O 1
ATOM 778 N N . ASP A 1 94 ? 6.117 6.553 -4.588 1.00 88.19 94 ASP A N 1
ATOM 779 C CA . ASP A 1 94 ? 7.164 5.588 -4.948 1.00 88.19 94 ASP A CA 1
ATOM 780 C C . ASP A 1 94 ? 6.599 4.183 -5.203 1.00 88.19 94 ASP A C 1
ATOM 782 O O . ASP A 1 94 ? 7.136 3.405 -5.982 1.00 88.19 94 ASP A O 1
ATOM 786 N N . TRP A 1 95 ? 5.463 3.841 -4.600 1.00 86.38 95 TRP A N 1
ATOM 787 C CA . TRP A 1 95 ? 4.830 2.543 -4.804 1.00 86.38 95 TRP A CA 1
ATOM 788 C C . TRP A 1 95 ? 3.878 2.452 -5.999 1.00 86.38 95 TRP A C 1
ATOM 790 O O . TRP A 1 95 ? 3.638 1.333 -6.480 1.00 86.38 95 TRP A O 1
ATOM 800 N N . TYR A 1 96 ? 3.322 3.576 -6.454 1.00 85.06 96 TYR A N 1
ATOM 801 C CA . TYR A 1 96 ? 2.331 3.624 -7.537 1.00 85.06 96 TYR A CA 1
ATOM 802 C C . TYR A 1 96 ? 2.832 4.258 -8.829 1.00 85.06 96 TYR A C 1
ATOM 804 O O . TYR A 1 96 ? 2.262 3.987 -9.878 1.00 85.06 96 TYR A O 1
ATOM 812 N N . HIS A 1 97 ? 3.877 5.073 -8.780 1.00 78.44 97 HIS A N 1
ATOM 813 C CA . HIS A 1 97 ? 4.422 5.740 -9.953 1.00 78.44 97 HIS A CA 1
ATOM 814 C C . HIS A 1 97 ? 5.443 4.923 -10.779 1.00 78.44 97 HIS A C 1
ATOM 816 O O . HIS A 1 97 ? 5.571 5.218 -11.968 1.00 78.44 97 HIS A O 1
ATOM 822 N N . PRO A 1 98 ? 6.181 3.914 -10.256 1.00 71.50 98 PRO A N 1
ATOM 823 C CA . PRO A 1 98 ? 7.134 3.175 -11.084 1.00 71.50 98 PRO A CA 1
ATOM 824 C C . PRO A 1 98 ? 6.442 2.540 -12.295 1.00 71.50 98 PRO A C 1
ATOM 826 O O . PRO A 1 98 ? 5.523 1.734 -12.135 1.00 71.50 98 PRO A O 1
ATOM 829 N N . GLN A 1 99 ? 6.896 2.909 -13.496 1.00 54.97 99 GLN A N 1
ATOM 830 C CA . GLN A 1 99 ? 6.338 2.414 -14.758 1.00 54.97 99 GLN A CA 1
ATOM 831 C C . GLN A 1 99 ? 6.742 0.960 -15.036 1.00 54.97 99 GLN A C 1
ATOM 833 O O . GLN A 1 99 ? 5.952 0.198 -15.587 1.00 54.97 99 GLN A O 1
ATOM 838 N N . ASP A 1 100 ? 7.918 0.549 -14.554 1.00 46.69 100 ASP A N 1
ATOM 839 C CA . ASP A 1 100 ? 8.426 -0.813 -14.690 1.00 46.69 100 ASP A CA 1
ATOM 840 C C . ASP A 1 100 ? 8.287 -1.564 -13.362 1.00 46.69 100 ASP A C 1
ATOM 842 O O . ASP A 1 100 ? 9.133 -1.491 -12.470 1.00 46.69 100 ASP A O 1
ATOM 846 N N . CYS A 1 101 ? 7.187 -2.301 -13.214 1.00 54.41 101 CYS A N 1
ATOM 847 C CA . CYS A 1 101 ? 6.964 -3.189 -12.075 1.00 54.41 101 CYS A CA 1
ATOM 848 C C . CYS A 1 101 ? 6.737 -4.613 -12.577 1.00 54.41 101 CYS A C 1
ATOM 850 O O . CYS A 1 101 ? 5.642 -5.168 -12.482 1.00 54.41 101 CYS A O 1
ATOM 852 N N . THR A 1 102 ? 7.777 -5.199 -13.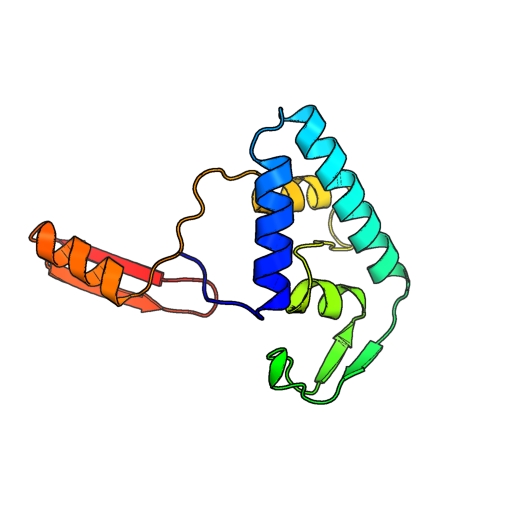164 1.00 55.38 102 THR A N 1
ATOM 853 C CA . THR A 1 102 ? 7.688 -6.555 -13.688 1.00 55.38 102 THR A CA 1
ATOM 854 C C . THR A 1 102 ? 7.785 -7.564 -12.537 1.00 55.38 102 THR A C 1
ATOM 856 O O . THR A 1 102 ? 8.654 -7.510 -11.656 1.00 55.38 102 THR A O 1
ATOM 859 N N . ARG A 1 103 ? 6.800 -8.458 -12.478 1.00 63.81 103 ARG A N 1
ATOM 860 C CA . ARG A 1 103 ? 6.720 -9.558 -11.515 1.00 63.81 103 ARG A CA 1
ATOM 861 C C . ARG A 1 103 ? 7.138 -10.807 -12.265 1.00 63.81 103 ARG A C 1
ATOM 863 O O . ARG A 1 103 ? 6.675 -11.002 -13.383 1.00 63.81 103 ARG A O 1
ATOM 870 N N . HIS A 1 104 ? 7.990 -11.618 -11.654 1.00 74.31 104 HIS A N 1
ATOM 871 C CA . HIS A 1 104 ? 8.452 -12.839 -12.293 1.00 74.31 104 HIS A CA 1
ATOM 872 C C . HIS A 1 104 ? 8.520 -13.980 -11.301 1.00 74.31 104 HIS A C 1
ATOM 874 O O . HIS A 1 104 ? 8.724 -13.764 -10.099 1.00 74.31 104 HIS A O 1
ATOM 880 N N . THR A 1 105 ? 8.368 -15.188 -11.821 1.00 81.62 105 THR A N 1
ATOM 881 C CA . THR A 1 105 ? 8.618 -16.411 -11.064 1.00 81.62 105 THR A CA 1
ATOM 882 C C . THR A 1 105 ? 10.120 -16.671 -10.953 1.00 81.62 105 T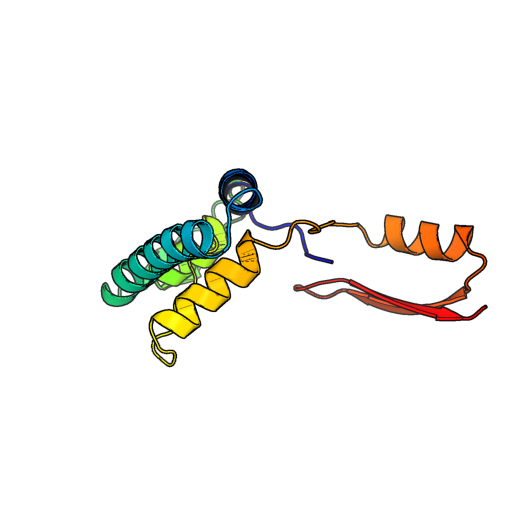HR A C 1
ATOM 884 O O . THR A 1 105 ? 10.936 -16.066 -11.655 1.00 81.62 105 THR A O 1
ATOM 887 N N . ILE A 1 106 ? 10.520 -17.568 -10.048 1.00 84.94 106 ILE A N 1
ATOM 888 C CA . ILE A 1 106 ? 11.927 -17.974 -9.978 1.00 84.94 106 ILE A CA 1
ATOM 889 C C . ILE A 1 106 ? 12.330 -18.768 -11.230 1.00 84.94 106 ILE A C 1
ATOM 891 O O . ILE A 1 106 ? 13.466 -18.664 -11.684 1.00 84.94 106 ILE A O 1
ATOM 895 N N . GLU A 1 107 ? 11.392 -19.501 -11.830 1.00 87.31 107 GLU A N 1
ATOM 896 C CA . GLU A 1 107 ? 11.579 -20.238 -13.080 1.00 87.31 107 GLU A CA 1
ATOM 897 C C . GLU A 1 107 ? 11.925 -19.301 -14.244 1.00 87.31 107 GLU A C 1
ATOM 899 O O . GLU A 1 107 ? 12.922 -19.534 -14.922 1.00 87.31 107 GLU A O 1
ATOM 904 N N . GLU A 1 108 ? 11.188 -18.198 -14.416 1.00 86.75 108 GLU A N 1
ATOM 905 C CA . GLU A 1 108 ? 11.480 -17.197 -15.455 1.00 86.75 108 GLU A CA 1
ATOM 906 C C . GLU A 1 108 ? 12.888 -16.607 -15.302 1.00 86.75 108 GLU A C 1
ATOM 908 O O . GLU A 1 108 ? 13.605 -16.423 -16.286 1.00 86.75 108 GLU A O 1
ATOM 913 N N . VAL A 1 109 ? 13.329 -16.365 -14.062 1.00 87.06 109 VAL A N 1
ATOM 914 C CA . VAL A 1 109 ? 14.687 -15.864 -13.811 1.00 87.06 109 VAL A CA 1
ATOM 915 C C . VAL A 1 109 ? 15.742 -16.917 -14.120 1.00 87.06 109 VAL A C 1
ATOM 917 O O . VAL A 1 109 ? 16.769 -16.583 -14.708 1.00 87.06 109 VAL A O 1
ATOM 920 N N . ARG A 1 110 ? 15.511 -18.189 -13.776 1.00 89.94 110 ARG A N 1
ATOM 921 C CA . ARG A 1 110 ? 16.443 -19.277 -14.120 1.00 89.94 110 ARG A CA 1
ATOM 922 C C . ARG A 1 110 ? 16.609 -19.431 -15.629 1.00 89.94 110 ARG A C 1
ATOM 924 O O . ARG A 1 110 ? 17.732 -19.643 -16.102 1.00 89.94 110 ARG A O 1
ATOM 931 N N . ASP A 1 111 ? 15.522 -19.276 -16.376 1.00 91.50 111 ASP A N 1
ATOM 932 C CA . ASP A 1 111 ? 15.543 -19.340 -17.833 1.00 91.50 111 ASP A CA 1
ATOM 933 C C . ASP A 1 111 ? 16.409 -18.227 -18.428 1.00 91.50 111 ASP A C 1
ATOM 935 O O . ASP A 1 111 ? 17.216 -18.497 -19.318 1.00 91.50 111 ASP A O 1
ATOM 939 N N . TRP A 1 112 ? 16.345 -17.001 -17.900 1.00 92.12 112 TRP A N 1
ATOM 940 C CA . TRP A 1 112 ? 17.211 -15.911 -18.363 1.00 92.12 112 TRP A CA 1
ATOM 941 C C . TRP A 1 112 ? 18.694 -16.188 -18.145 1.00 92.12 112 TRP A C 1
ATOM 943 O O . TRP A 1 112 ? 19.498 -15.922 -19.038 1.00 92.12 112 TRP A O 1
ATOM 953 N N . PHE A 1 113 ? 19.072 -16.735 -16.987 1.00 93.00 113 PHE A N 1
ATOM 954 C CA . PHE A 1 113 ? 20.467 -17.097 -16.721 1.00 93.00 113 PHE A CA 1
ATOM 955 C C . PHE A 1 113 ? 20.947 -18.156 -17.714 1.00 93.00 113 PHE A C 1
ATOM 957 O O . PHE A 1 113 ? 21.988 -17.983 -18.345 1.00 93.00 113 PHE A O 1
ATOM 964 N N . THR A 1 114 ? 20.134 -19.189 -17.935 1.00 90.44 114 THR A N 1
ATOM 965 C CA . THR A 1 114 ? 20.446 -20.271 -18.876 1.00 90.44 114 THR A CA 1
ATOM 966 C C . THR A 1 114 ? 20.571 -19.756 -20.313 1.00 90.44 114 THR A C 1
ATOM 968 O O . THR A 1 114 ? 21.543 -20.069 -20.999 1.00 90.44 114 THR A O 1
ATOM 971 N N . GLN A 1 115 ? 19.634 -18.915 -20.765 1.00 92.94 115 GLN A N 1
ATOM 972 C CA . GLN A 1 115 ? 19.639 -18.315 -22.107 1.00 92.94 115 GLN A CA 1
ATOM 973 C C . GLN A 1 115 ? 20.853 -17.411 -22.353 1.00 92.94 115 GLN A C 1
ATOM 975 O O . GLN A 1 115 ? 21.312 -17.300 -23.487 1.00 92.94 115 GLN A O 1
ATOM 980 N N . ASN A 1 116 ? 21.388 -16.786 -21.303 1.00 91.56 116 ASN A N 1
ATOM 981 C CA . ASN A 1 116 ? 22.562 -15.917 -21.385 1.00 91.56 116 ASN A CA 1
ATOM 982 C C . ASN A 1 116 ? 23.882 -16.642 -21.062 1.00 91.56 116 ASN A C 1
ATOM 984 O O . ASN A 1 116 ? 24.923 -15.994 -20.971 1.00 91.56 116 ASN A O 1
ATOM 988 N N . GLY A 1 117 ? 23.859 -17.971 -20.895 1.00 91.62 117 GLY A N 1
ATOM 989 C CA . GLY A 1 117 ? 25.053 -18.767 -20.591 1.00 91.62 117 GLY A CA 1
ATOM 990 C C . GLY A 1 117 ? 25.642 -18.505 -19.202 1.00 91.62 117 GLY A C 1
ATOM 991 O O . GLY A 1 117 ? 26.820 -18.764 -18.985 1.00 91.62 117 GLY A O 1
ATOM 992 N N . LEU A 1 118 ? 24.846 -17.977 -18.270 1.00 92.44 118 LEU A N 1
ATOM 993 C CA . LEU A 1 118 ? 25.254 -17.700 -16.897 1.00 92.44 118 LEU A CA 1
ATOM 994 C C . LEU A 1 118 ? 24.947 -18.900 -15.999 1.00 92.44 118 LEU A C 1
ATOM 996 O O . LEU A 1 118 ? 23.832 -19.422 -15.987 1.00 92.44 118 LEU A O 1
ATOM 1000 N N . THR A 1 119 ? 25.911 -19.286 -15.167 1.00 91.31 119 THR A N 1
ATOM 1001 C CA . THR A 1 119 ? 25.702 -20.282 -14.111 1.00 91.31 119 THR A CA 1
ATOM 1002 C C . THR A 1 119 ? 25.255 -19.586 -12.830 1.00 91.31 119 THR A C 1
ATOM 1004 O O . THR A 1 119 ? 25.949 -18.705 -12.318 1.00 91.31 119 THR A O 1
ATOM 1007 N N . ILE A 1 120 ? 24.103 -19.985 -12.289 1.00 92.94 120 ILE A N 1
ATOM 1008 C CA . ILE A 1 120 ? 23.584 -19.458 -11.021 1.00 92.94 120 ILE A CA 1
ATOM 1009 C C . ILE A 1 120 ? 24.435 -19.989 -9.864 1.00 92.94 120 ILE A C 1
ATOM 1011 O O . ILE A 1 120 ? 24.616 -21.195 -9.719 1.00 92.94 120 ILE A O 1
ATOM 1015 N N . ASN A 1 121 ? 24.930 -19.088 -9.016 1.00 92.56 121 ASN A N 1
ATOM 1016 C CA . ASN A 1 121 ? 25.724 -19.421 -7.829 1.00 92.56 121 ASN A CA 1
ATOM 1017 C C . ASN A 1 121 ? 25.070 -18.973 -6.510 1.00 92.56 121 ASN A C 1
ATOM 1019 O O . ASN A 1 121 ? 25.517 -19.370 -5.435 1.00 92.56 121 ASN A O 1
ATOM 1023 N N . HIS A 1 122 ? 23.998 -18.180 -6.577 1.00 89.56 122 HIS A N 1
ATOM 1024 C CA . HIS A 1 122 ? 23.186 -17.811 -5.424 1.00 89.56 122 HIS A CA 1
ATOM 1025 C C . HIS A 1 122 ? 21.735 -17.606 -5.844 1.00 89.56 122 HIS A C 1
ATOM 1027 O O . HIS A 1 122 ? 21.466 -16.883 -6.800 1.00 89.56 122 HIS A O 1
ATOM 1033 N N . GLU A 1 123 ? 20.814 -18.195 -5.089 1.00 91.12 123 GLU A N 1
ATOM 1034 C CA . GLU A 1 123 ? 19.375 -18.032 -5.252 1.00 91.12 123 GLU A CA 1
ATOM 1035 C C . GLU A 1 123 ? 18.746 -17.860 -3.868 1.00 91.12 123 GLU A C 1
ATOM 1037 O O . GLU A 1 123 ? 18.997 -18.654 -2.959 1.00 91.12 123 GLU A O 1
ATOM 1042 N N . PHE A 1 124 ? 17.952 -16.807 -3.697 1.00 87.31 124 PHE A N 1
ATOM 1043 C CA . PHE A 1 124 ? 17.231 -16.533 -2.463 1.00 87.31 124 PHE A CA 1
ATOM 1044 C C . PHE A 1 124 ? 15.857 -15.948 -2.774 1.00 87.31 124 PHE A C 1
ATOM 1046 O O . PHE A 1 124 ? 15.743 -14.973 -3.519 1.00 87.31 124 PHE A O 1
ATOM 1053 N N . VAL A 1 125 ? 14.818 -16.545 -2.195 1.00 83.94 125 VAL A N 1
ATOM 1054 C CA . VAL A 1 125 ? 13.429 -16.109 -2.347 1.00 83.94 125 VAL A CA 1
ATOM 1055 C C . VAL A 1 125 ? 12.847 -15.883 -0.961 1.00 83.94 125 VAL A C 1
ATOM 1057 O O . VAL A 1 125 ? 12.848 -16.792 -0.132 1.00 83.94 125 VAL A O 1
ATOM 1060 N N . ASP A 1 126 ? 12.343 -14.680 -0.713 1.00 77.56 126 ASP A N 1
ATOM 1061 C CA . ASP A 1 126 ? 11.655 -14.325 0.521 1.00 77.56 126 ASP A CA 1
ATOM 1062 C C . ASP A 1 126 ? 10.254 -13.757 0.249 1.00 77.56 126 ASP A C 1
ATOM 1064 O O . ASP A 1 126 ? 9.724 -13.796 -0.864 1.00 77.56 126 ASP A O 1
ATOM 1068 N N . PHE A 1 127 ? 9.600 -13.273 1.306 1.00 48.72 127 PHE A N 1
ATOM 1069 C CA . PHE A 1 127 ? 8.251 -12.722 1.210 1.00 48.72 127 PHE A CA 1
ATOM 1070 C C . PHE A 1 127 ? 8.174 -11.468 0.323 1.00 48.72 127 PHE A C 1
ATOM 1072 O O . PHE A 1 127 ? 7.113 -11.154 -0.217 1.00 48.72 127 PHE A O 1
ATOM 1079 N N . TYR A 1 128 ? 9.283 -10.750 0.185 1.00 62.84 128 TYR A N 1
ATOM 1080 C CA . TYR A 1 128 ? 9.384 -9.463 -0.484 1.00 62.84 128 TYR A CA 1
ATOM 1081 C C . TYR A 1 128 ? 9.976 -9.583 -1.887 1.00 62.84 128 TYR A C 1
ATOM 1083 O O . TYR A 1 128 ? 9.650 -8.749 -2.736 1.00 62.84 128 TYR A O 1
ATOM 1091 N N . GLY A 1 129 ? 10.766 -10.624 -2.166 1.00 77.88 129 GLY A N 1
ATOM 1092 C CA . GLY A 1 129 ? 11.201 -10.897 -3.520 1.00 77.88 129 GLY A CA 1
ATOM 1093 C C . GLY A 1 129 ? 12.179 -12.031 -3.766 1.00 77.88 129 GLY A C 1
ATOM 1094 O O . GLY A 1 129 ? 12.377 -12.928 -2.959 1.00 77.88 129 GLY A O 1
ATOM 1095 N N . ILE A 1 130 ? 12.758 -11.982 -4.966 1.00 85.50 130 ILE A N 1
ATOM 1096 C CA . ILE A 1 130 ? 13.685 -12.968 -5.522 1.00 85.50 130 ILE A CA 1
ATOM 1097 C C . ILE A 1 130 ? 15.024 -12.274 -5.793 1.00 85.50 130 ILE A C 1
ATOM 1099 O O . ILE A 1 130 ? 15.056 -11.222 -6.436 1.00 85.50 130 ILE A O 1
ATOM 1103 N N . THR A 1 131 ? 16.113 -12.878 -5.320 1.00 88.06 131 THR A N 1
ATOM 1104 C CA . THR A 1 131 ? 17.505 -12.485 -5.570 1.00 88.06 131 THR A CA 1
ATOM 1105 C C . THR A 1 13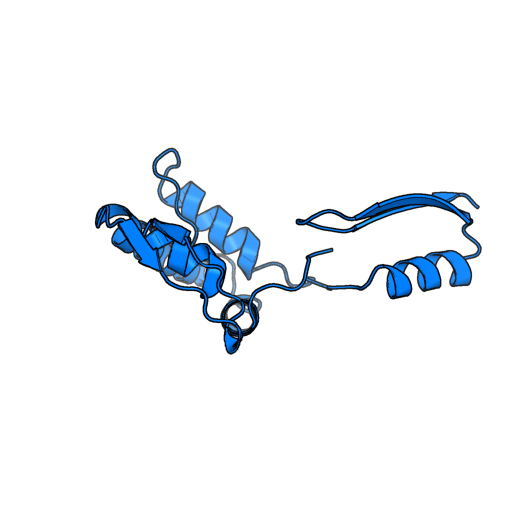1 ? 18.244 -13.659 -6.203 1.00 88.06 131 THR A C 1
ATOM 1107 O O . THR A 1 131 ? 18.325 -14.729 -5.604 1.00 88.06 131 THR A O 1
ATOM 1110 N N . VAL A 1 132 ? 18.822 -13.460 -7.390 1.00 88.69 132 VAL A N 1
ATOM 1111 C CA . VAL A 1 132 ? 19.635 -14.472 -8.085 1.00 88.69 132 VAL A CA 1
ATOM 1112 C C . VAL A 1 132 ? 20.958 -13.845 -8.515 1.00 88.69 132 VAL A C 1
ATOM 1114 O O . VAL A 1 132 ? 20.977 -12.718 -9.007 1.00 88.69 132 VAL A O 1
ATOM 1117 N N . LYS A 1 133 ? 22.075 -14.549 -8.307 1.00 90.19 133 LYS A N 1
ATOM 1118 C CA . LYS A 1 133 ? 23.411 -14.153 -8.776 1.00 90.19 133 LYS A CA 1
ATOM 1119 C C . LYS A 1 133 ? 24.017 -15.282 -9.595 1.00 90.19 133 LYS A C 1
ATOM 1121 O O . LYS A 1 133 ? 23.810 -16.457 -9.293 1.00 90.19 133 LYS A O 1
ATOM 1126 N N . GLY A 1 134 ? 24.809 -14.921 -10.592 1.00 90.12 134 GLY A N 1
ATOM 1127 C CA . GLY A 1 134 ? 25.508 -15.883 -11.428 1.00 90.12 134 GLY A CA 1
ATOM 1128 C C . GLY A 1 134 ? 26.708 -15.270 -12.119 1.00 90.12 134 GLY A C 1
ATOM 1129 O O . GLY A 1 134 ? 26.927 -14.059 -12.073 1.00 90.12 134 GLY A O 1
ATOM 1130 N N . THR A 1 135 ? 27.507 -16.144 -12.701 1.00 86.25 135 THR A N 1
ATOM 1131 C CA . THR A 1 135 ? 28.770 -15.834 -13.369 1.00 86.25 135 THR A CA 1
ATOM 1132 C C . THR A 1 135 ? 28.780 -16.492 -14.739 1.00 86.25 135 THR A C 1
ATOM 1134 O O . THR A 1 135 ? 28.126 -17.520 -14.926 1.00 86.25 135 THR A O 1
ATOM 1137 N N . PHE A 1 136 ? 29.508 -15.888 -15.676 1.00 76.50 136 PHE A N 1
ATOM 1138 C CA . PHE A 1 136 ? 29.853 -16.532 -16.943 1.00 76.50 136 PHE A CA 1
ATOM 1139 C C . PHE A 1 136 ? 30.738 -17.760 -16.710 1.00 76.50 136 PHE A C 1
ATOM 1141 O O . PHE A 1 136 ? 31.476 -17.763 -15.694 1.00 76.50 136 PHE A O 1
#

Radius of gyration: 18.0 Å; chains: 1; bounding box: 42×37×39 Å

Foldseek 3Di:
DADDAFPQAVVALVVLLVVQQPDPPVVSLVVLLVLQVVLVVQQVVQDKDQDDDDVNRRDHGDIDRRSVVCCRRHYVSDDDPVDDSSVRSVVSSVSRHDPDDDDDDVVVVVVVCVVVVWDWPDWDADNGGIDIDTDD